Protein AF-A0A954IU75-F1 (afdb_monomer)

pLDDT: mean 86.27, std 17.8, range [33.62, 98.5]

Foldseek 3Di:
DLADDDPQAAEDDDDDPDPVLSCLQAPLLLLFKWKKWWKWFAFDDPVLLVCQQCFDQDPVGTFPHWDKDWPDGDGTMTIIIIMGSHRPPCVVQVSCVVSPIGTPYIYTQDTQPDGCPPPDGPDDDDDDPVRSVRNNVSSCVNNPDDDPDPDPDDPDPPDDDD

Secondary structure (DSSP, 8-state):
-BS---TTEEE--B--S-HHHHHHHHSGGG---EEEEEEEES---HHHHHHHHT--EETTEE----EEEEEEE-SSEEEEEEEES---TTHHHHHHHHTT--EEEEEEEEETTEE-TT--TT---PPPHHHHHHHHHHHHTTTT-------PPP--------

Sequence (162 aa):
SVGRLDVDSEGLILFTNDGDFSERMTHPRYGVPKNYEVVVRGRVEHEKLDKLRGGVWLAEGKTSGARIRIKRRGAERSYLDVEIREGKNREVRRMFSRIGYPVLRLKRTRIGPVTIRGLAKGRYRFLTKPEIDGLLAAASADGETEVPMEREAPRQRRRRGR

Mean predicted aligned error: 8.39 Å

Solvent-accessible surface area (backbone atoms only — not comparable to full-atom values): 9508 Å² total; per-residue (Å²): 102,39,61,83,75,56,95,84,42,49,67,66,76,54,78,65,91,51,65,68,61,32,48,43,65,48,42,52,75,16,36,32,40,36,32,27,46,36,32,25,50,30,59,79,54,68,74,57,48,49,45,44,42,71,25,46,80,51,98,93,43,70,45,93,27,34,54,74,45,81,75,47,77,37,75,68,37,21,35,30,42,39,33,33,33,62,70,60,85,67,40,70,50,49,58,33,41,75,68,73,30,46,61,75,40,43,31,32,44,30,49,49,78,45,60,40,77,96,58,59,92,96,60,86,78,84,79,52,70,70,52,51,54,42,38,55,50,39,22,56,74,50,71,79,71,83,70,83,76,81,71,80,76,80,80,78,77,82,77,80,85,132

Nearest PDB structures (foldseek):
  2olw-assembly2_B  TM=9.224E-01  e=4.819E-11  Escherichia coli
  4lgt-assembly2_D  TM=9.403E-01  e=6.120E-10  Escherichia coli K-12
  4lgt-assembly1_A  TM=9.200E-01  e=3.772E-10  Escherichia coli K-12
  4lab-assembly1_A  TM=8.498E-01  e=7.773E-09  Escherichia coli K-12
  9cl9-assembly1_A  TM=7.606E-01  e=1.180E-06  Escherichia coli K-12

Radius of gyration: 18.87 Å; Cα contacts (8 Å, |Δi|>4): 260; chains: 1; bounding box: 38×68×41 Å

Structure (mmCIF, N/CA/C/O backbone):
data_AF-A0A954IU75-F1
#
_entry.id   AF-A0A954IU75-F1
#
loop_
_atom_site.group_PDB
_atom_site.id
_atom_site.type_symbol
_atom_site.label_atom_id
_atom_site.label_alt_id
_atom_site.label_comp_id
_atom_site.label_asym_id
_atom_site.label_entity_id
_atom_site.label_seq_id
_atom_site.pdbx_PDB_ins_code
_atom_site.Cartn_x
_atom_site.Cartn_y
_atom_site.Cartn_z
_atom_site.occupancy
_atom_site.B_iso_or_equiv
_atom_site.auth_seq_id
_atom_site.auth_comp_id
_atom_site.auth_asym_id
_atom_site.auth_atom_id
_atom_site.pdbx_PDB_model_num
ATOM 1 N N . SER A 1 1 ? 1.869 -11.359 -13.088 1.00 58.88 1 SER A N 1
ATOM 2 C CA . SER A 1 1 ? 1.804 -9.995 -12.522 1.00 58.88 1 SER A CA 1
ATOM 3 C C . SER A 1 1 ? 2.829 -9.886 -11.416 1.00 58.88 1 SER A C 1
ATOM 5 O O . SER A 1 1 ? 3.048 -10.869 -10.717 1.00 58.88 1 SER A O 1
ATOM 7 N N . VAL A 1 2 ? 3.440 -8.717 -11.234 1.00 67.56 2 VAL A N 1
ATOM 8 C CA . VAL A 1 2 ? 4.358 -8.497 -10.116 1.00 67.56 2 VAL A CA 1
ATOM 9 C C . VAL A 1 2 ? 3.520 -8.151 -8.890 1.00 67.56 2 VAL A C 1
ATOM 11 O O . VAL A 1 2 ? 3.058 -7.023 -8.700 1.00 67.56 2 VAL A O 1
ATOM 14 N N . GLY A 1 3 ? 3.253 -9.177 -8.090 1.00 65.75 3 GLY A N 1
ATOM 15 C CA . GLY A 1 3 ? 2.394 -9.097 -6.919 1.00 65.75 3 GLY A CA 1
ATOM 16 C C . GLY A 1 3 ? 0.903 -9.150 -7.251 1.00 65.75 3 GLY A C 1
ATOM 17 O O . GLY A 1 3 ? 0.479 -9.393 -8.387 1.00 65.75 3 GLY A O 1
ATOM 18 N N . ARG A 1 4 ? 0.095 -8.951 -6.206 1.00 78.00 4 ARG A N 1
ATOM 19 C CA . ARG A 1 4 ? -1.372 -8.988 -6.242 1.00 78.00 4 ARG A CA 1
ATOM 20 C C . ARG A 1 4 ? -1.936 -7.711 -5.614 1.00 78.00 4 ARG A C 1
ATOM 22 O O . ARG A 1 4 ? -1.303 -7.101 -4.748 1.00 78.00 4 ARG A O 1
ATOM 29 N N . LEU A 1 5 ? -3.117 -7.306 -6.066 1.00 80.69 5 LEU A N 1
ATOM 30 C CA . LEU A 1 5 ? -4.034 -6.483 -5.282 1.00 80.69 5 LEU A CA 1
ATOM 31 C C . LEU A 1 5 ? -5.256 -7.337 -4.977 1.00 80.69 5 LEU A C 1
ATOM 33 O O . LEU A 1 5 ? -5.671 -8.156 -5.798 1.00 80.69 5 LEU A O 1
ATOM 37 N N . ASP A 1 6 ? -5.800 -7.162 -3.783 1.00 81.38 6 ASP A N 1
ATOM 38 C CA . ASP A 1 6 ? -7.083 -7.753 -3.441 1.00 81.38 6 ASP A CA 1
ATOM 39 C C . ASP A 1 6 ? -8.205 -7.079 -4.241 1.00 81.38 6 ASP A C 1
ATOM 41 O O . ASP A 1 6 ? -8.092 -5.908 -4.598 1.00 81.38 6 ASP A O 1
ATOM 45 N N . VAL A 1 7 ? -9.305 -7.799 -4.477 1.00 75.44 7 VAL A N 1
ATOM 46 C CA . VAL A 1 7 ? -10.480 -7.295 -5.221 1.00 75.44 7 VAL A CA 1
ATOM 47 C C . VAL A 1 7 ? -11.025 -5.992 -4.622 1.00 75.44 7 VAL A C 1
ATOM 49 O O . VAL A 1 7 ? -11.479 -5.108 -5.340 1.00 75.44 7 VAL A O 1
ATOM 52 N N . ASP A 1 8 ? -10.940 -5.853 -3.299 1.00 83.25 8 ASP A N 1
ATOM 53 C CA . ASP A 1 8 ? -11.387 -4.686 -2.539 1.00 83.25 8 ASP A CA 1
ATOM 54 C C . ASP A 1 8 ? -10.325 -3.572 -2.435 1.00 83.25 8 ASP A C 1
ATOM 56 O O . ASP A 1 8 ? -10.488 -2.631 -1.654 1.00 83.25 8 ASP A O 1
ATOM 60 N N . SER A 1 9 ? -9.210 -3.677 -3.163 1.00 87.38 9 SER A N 1
ATOM 61 C CA . SER A 1 9 ? -8.079 -2.750 -3.086 1.00 87.38 9 SER A CA 1
ATOM 62 C C . SER A 1 9 ? -7.805 -2.082 -4.430 1.00 87.38 9 SER A C 1
ATOM 64 O O . SER A 1 9 ? -7.909 -2.683 -5.493 1.00 87.38 9 SER A O 1
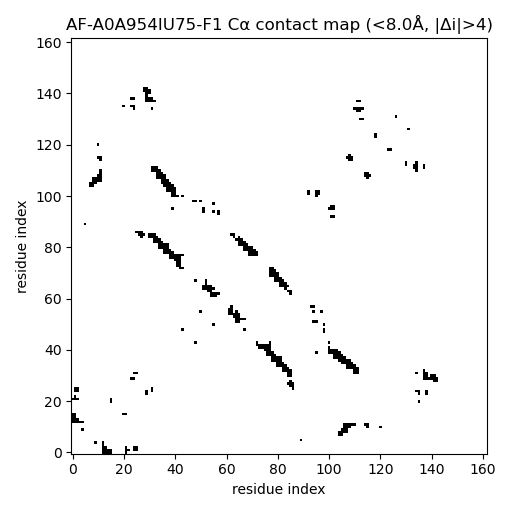ATOM 66 N N . GLU A 1 10 ? -7.428 -0.808 -4.381 1.00 91.69 10 GLU A N 1
ATOM 67 C CA . GLU A 1 10 ? -7.127 -0.007 -5.565 1.00 91.69 10 GLU A CA 1
ATOM 68 C C . GLU A 1 10 ? -5.628 0.303 -5.641 1.00 91.69 10 GLU A C 1
ATOM 70 O O . GLU A 1 10 ? -4.899 0.233 -4.649 1.00 91.69 10 GLU A O 1
ATOM 75 N N . GLY A 1 11 ? -5.160 0.739 -6.807 1.00 93.19 11 GLY A N 1
ATOM 76 C CA . GLY A 1 11 ? -3.881 1.430 -6.923 1.00 93.19 11 GLY A CA 1
ATOM 77 C C . GLY A 1 11 ? -2.874 0.767 -7.851 1.00 93.19 11 GLY A C 1
ATOM 78 O O . GLY A 1 11 ? -3.234 0.049 -8.779 1.00 93.19 11 GLY A O 1
ATOM 79 N N . LEU A 1 12 ? -1.602 1.082 -7.620 1.00 93.75 12 LEU A N 1
ATOM 80 C CA . LEU A 1 12 ? -0.497 0.735 -8.504 1.00 93.75 12 LEU A CA 1
ATOM 81 C C . LEU A 1 12 ? -0.232 -0.777 -8.502 1.00 93.75 12 LEU A C 1
ATOM 83 O O . LEU A 1 12 ? -0.095 -1.387 -7.440 1.00 93.75 12 LEU A O 1
ATOM 87 N N . ILE A 1 13 ? -0.088 -1.372 -9.683 1.00 92.44 13 ILE A N 1
ATOM 88 C CA . ILE A 1 13 ? 0.394 -2.743 -9.893 1.00 92.44 13 ILE A CA 1
ATOM 89 C C . ILE A 1 13 ? 1.529 -2.678 -1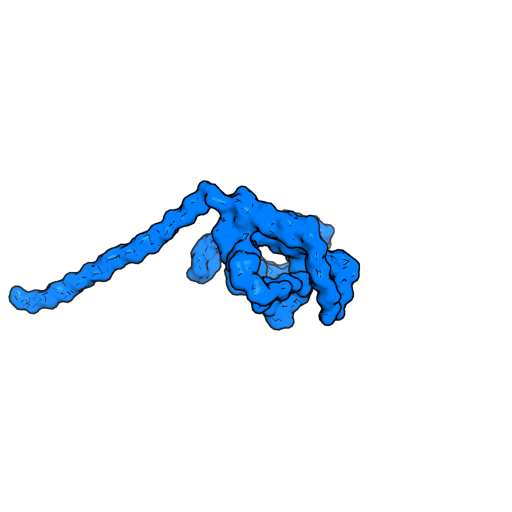0.912 1.00 92.44 13 ILE A C 1
ATOM 91 O O . ILE A 1 13 ? 1.439 -1.926 -11.879 1.00 92.44 13 ILE A O 1
ATOM 95 N N . LEU A 1 14 ? 2.580 -3.468 -10.695 1.00 92.50 14 LEU A N 1
ATOM 96 C CA . LEU A 1 14 ? 3.631 -3.668 -11.684 1.00 92.50 14 LEU A CA 1
ATOM 97 C C . LEU A 1 14 ? 3.317 -4.914 -12.523 1.00 92.50 14 LEU A C 1
ATOM 99 O O . LEU A 1 14 ? 2.859 -5.943 -12.015 1.00 92.50 14 LEU A O 1
ATOM 103 N N . PHE A 1 15 ? 3.557 -4.823 -13.826 1.00 93.06 15 PHE A N 1
ATOM 104 C CA . PHE A 1 15 ? 3.391 -5.932 -14.755 1.00 93.06 15 PHE A CA 1
ATOM 105 C C . PHE A 1 15 ? 4.681 -6.112 -15.545 1.00 93.06 15 PHE A C 1
ATOM 107 O O . PHE A 1 15 ? 5.253 -5.136 -16.020 1.00 93.06 15 PHE A O 1
ATOM 114 N N . THR A 1 16 ? 5.141 -7.354 -15.637 1.00 93.31 16 THR A N 1
ATOM 115 C CA . THR A 1 16 ? 6.365 -7.730 -16.342 1.00 93.31 16 THR A CA 1
ATOM 116 C C . THR A 1 16 ? 6.215 -9.150 -16.877 1.00 93.31 16 THR A C 1
ATOM 118 O O . THR A 1 16 ? 5.436 -9.940 -16.331 1.00 93.31 16 THR A O 1
ATOM 121 N N . ASN A 1 17 ? 6.976 -9.456 -17.919 1.00 92.31 17 ASN A N 1
ATOM 122 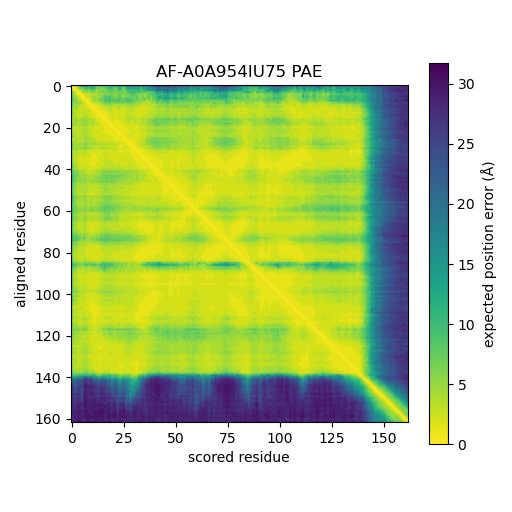C CA . ASN A 1 17 ? 7.254 -10.801 -18.416 1.00 92.31 17 ASN A CA 1
ATOM 123 C C . ASN A 1 17 ? 8.624 -11.335 -17.942 1.00 92.31 17 ASN A C 1
ATOM 125 O O . ASN A 1 17 ? 8.949 -12.481 -18.227 1.00 92.31 17 ASN A O 1
ATOM 129 N N . ASP A 1 18 ? 9.404 -10.531 -17.215 1.00 93.12 18 ASP A N 1
ATOM 130 C CA . ASP A 1 18 ? 10.689 -10.910 -16.619 1.00 93.12 18 ASP A CA 1
ATOM 131 C C . ASP A 1 18 ? 10.487 -11.548 -15.228 1.00 93.12 18 ASP A C 1
ATOM 133 O O . ASP A 1 18 ? 10.035 -10.897 -14.276 1.00 93.12 18 ASP A O 1
ATOM 137 N N . GLY A 1 19 ? 10.809 -12.840 -15.118 1.00 91.06 19 GLY A N 1
ATOM 138 C CA . GLY A 1 19 ? 10.665 -13.611 -13.883 1.00 91.06 19 GLY A CA 1
ATOM 139 C C . GLY A 1 19 ? 11.567 -13.125 -12.747 1.00 91.06 19 GLY A C 1
ATOM 140 O O . GLY A 1 19 ? 11.101 -13.013 -11.611 1.00 91.06 19 GLY A O 1
ATOM 141 N N . ASP A 1 20 ? 12.809 -12.753 -13.053 1.00 91.31 20 ASP A N 1
ATOM 142 C CA . ASP A 1 20 ? 13.791 -12.312 -12.059 1.00 91.31 20 ASP A CA 1
ATOM 143 C C . ASP A 1 20 ? 13.400 -10.957 -11.479 1.00 91.31 20 ASP A C 1
ATOM 145 O O . ASP A 1 20 ? 13.465 -10.734 -10.266 1.00 91.31 20 ASP A O 1
ATOM 149 N N . PHE A 1 21 ? 12.930 -10.049 -12.337 1.00 92.12 21 PHE A N 1
ATOM 150 C CA . PHE A 1 21 ? 12.380 -8.778 -11.883 1.00 92.12 21 PHE A CA 1
ATOM 151 C C . PHE A 1 21 ? 11.154 -8.994 -10.993 1.00 92.12 21 PHE A C 1
ATOM 153 O O . PHE A 1 21 ? 11.029 -8.361 -9.942 1.00 92.12 21 PHE A O 1
ATOM 160 N N . SER A 1 22 ? 10.246 -9.892 -11.390 1.00 91.56 22 SER A N 1
ATOM 161 C CA . SER A 1 22 ? 9.053 -10.195 -10.598 1.00 91.56 22 SER A CA 1
ATOM 162 C C . SER A 1 22 ? 9.426 -10.687 -9.201 1.00 91.56 22 SER A C 1
ATOM 164 O O . SER A 1 22 ? 8.938 -10.127 -8.219 1.00 91.56 22 SER A O 1
ATOM 166 N N . GLU A 1 23 ? 10.323 -11.669 -9.113 1.00 89.69 23 GLU A N 1
ATOM 167 C CA . GLU A 1 23 ? 10.813 -12.238 -7.856 1.00 89.69 23 GLU A CA 1
ATOM 168 C C . GLU A 1 23 ? 11.438 -11.163 -6.953 1.00 89.69 23 GLU A C 1
ATOM 170 O O . GLU A 1 23 ? 11.071 -11.039 -5.780 1.00 89.69 23 GLU A O 1
ATOM 175 N N . ARG A 1 24 ? 12.299 -10.303 -7.519 1.00 91.00 24 ARG A N 1
ATOM 176 C CA . ARG A 1 24 ? 12.924 -9.179 -6.798 1.00 91.00 24 ARG A CA 1
ATOM 177 C C . ARG A 1 24 ? 11.916 -8.204 -6.199 1.00 91.00 24 ARG A C 1
ATOM 179 O O . ARG A 1 24 ? 12.136 -7.662 -5.120 1.00 91.00 24 ARG A O 1
ATOM 186 N N . MET A 1 25 ? 10.804 -7.961 -6.883 1.00 91.62 25 MET A N 1
ATOM 187 C CA . MET A 1 25 ? 9.792 -7.009 -6.425 1.00 91.62 25 MET A CA 1
ATOM 188 C C . MET A 1 25 ? 8.808 -7.606 -5.407 1.00 91.62 25 MET A C 1
ATOM 190 O O . MET A 1 25 ? 8.244 -6.866 -4.583 1.00 91.62 25 MET A O 1
ATOM 194 N N . THR A 1 26 ? 8.555 -8.918 -5.474 1.00 87.31 26 THR A N 1
ATOM 195 C CA . THR A 1 26 ? 7.537 -9.584 -4.648 1.00 87.31 26 THR A CA 1
ATOM 196 C C . THR A 1 26 ? 8.081 -10.266 -3.408 1.00 87.31 26 THR A C 1
ATOM 198 O O . THR A 1 26 ? 7.370 -10.302 -2.403 1.00 87.31 26 THR A O 1
ATOM 201 N N . HIS A 1 27 ? 9.296 -10.814 -3.455 1.00 85.56 27 HIS A N 1
ATOM 202 C CA . HIS A 1 27 ? 9.796 -11.631 -2.358 1.00 85.56 27 HIS A CA 1
ATOM 203 C C . HIS A 1 27 ? 10.130 -10.761 -1.126 1.00 85.56 27 HIS A C 1
ATOM 205 O O . HIS A 1 27 ? 10.861 -9.776 -1.259 1.00 85.56 27 HIS A O 1
ATOM 211 N N . PRO A 1 28 ? 9.652 -11.111 0.089 1.00 83.56 28 PRO A N 1
ATOM 212 C CA . PRO A 1 28 ? 9.858 -10.305 1.298 1.00 83.56 28 PRO A CA 1
ATOM 213 C C . PRO A 1 28 ? 11.324 -9.991 1.616 1.00 83.56 28 PRO A C 1
ATOM 215 O O . PRO A 1 28 ? 11.607 -8.897 2.088 1.00 83.56 28 PRO A O 1
ATOM 218 N N . ARG A 1 29 ? 12.252 -10.911 1.300 1.00 87.00 29 ARG A N 1
ATOM 219 C CA . ARG A 1 29 ? 13.711 -10.735 1.494 1.00 87.00 29 ARG A CA 1
ATOM 220 C C . ARG A 1 29 ? 14.289 -9.459 0.879 1.00 87.00 29 ARG A C 1
ATOM 222 O O . ARG A 1 29 ? 15.300 -8.971 1.354 1.00 87.00 29 ARG A O 1
ATOM 229 N N . TYR A 1 30 ? 13.673 -8.954 -0.187 1.00 89.62 30 TYR A N 1
ATOM 230 C CA . TYR A 1 30 ? 14.153 -7.765 -0.886 1.00 89.62 30 TYR A CA 1
ATOM 231 C C . TYR A 1 30 ? 13.552 -6.470 -0.341 1.00 89.62 30 TYR A C 1
ATOM 233 O O . TYR A 1 30 ? 13.970 -5.390 -0.736 1.00 89.62 30 TYR A O 1
ATOM 241 N N . GLY A 1 31 ? 12.534 -6.550 0.522 1.00 90.75 31 GLY A N 1
ATOM 242 C CA . GLY A 1 31 ? 12.070 -5.408 1.308 1.00 90.75 31 GLY A CA 1
ATOM 243 C C . GLY A 1 31 ? 11.550 -4.197 0.523 1.00 90.75 31 GLY A C 1
ATOM 244 O O . GLY A 1 31 ? 11.362 -3.141 1.127 1.00 90.75 31 GLY A O 1
ATOM 245 N N . VAL A 1 32 ? 11.296 -4.309 -0.793 1.00 94.19 32 VAL A N 1
ATOM 246 C CA . VAL A 1 32 ? 10.898 -3.159 -1.629 1.00 94.19 32 VAL A CA 1
ATOM 247 C C . VAL A 1 32 ? 9.702 -2.459 -0.977 1.00 94.19 32 VAL A C 1
ATOM 249 O O . VAL A 1 32 ? 8.665 -3.101 -0.813 1.00 94.19 32 VAL A O 1
ATOM 252 N N . PRO A 1 33 ? 9.777 -1.172 -0.606 1.00 95.12 33 PRO A N 1
ATOM 253 C CA . PRO A 1 33 ? 8.716 -0.534 0.161 1.00 95.12 33 PRO A CA 1
ATOM 254 C C . PRO A 1 33 ? 7.461 -0.322 -0.689 1.00 95.12 33 PRO A C 1
ATOM 256 O O . PRO A 1 33 ? 7.530 0.026 -1.871 1.00 95.12 33 PRO A O 1
ATOM 259 N N . LYS A 1 34 ? 6.293 -0.511 -0.077 1.00 94.94 34 LYS A N 1
ATOM 260 C CA . LYS A 1 34 ? 4.985 -0.220 -0.669 1.00 94.94 34 LYS A CA 1
ATOM 261 C C . LYS A 1 34 ? 4.235 0.751 0.229 1.00 94.94 34 LYS A C 1
ATOM 263 O O . LYS A 1 34 ? 4.014 0.450 1.401 1.00 94.94 34 LYS A O 1
ATOM 268 N N . ASN A 1 35 ? 3.799 1.879 -0.330 1.00 97.12 35 ASN A N 1
ATOM 269 C CA . ASN A 1 35 ? 3.029 2.883 0.401 1.00 97.12 35 ASN A CA 1
ATOM 270 C C . ASN A 1 35 ? 1.558 2.824 0.002 1.00 97.12 35 ASN A C 1
ATOM 272 O O . ASN A 1 35 ? 1.202 2.732 -1.179 1.00 97.12 35 ASN A O 1
ATOM 276 N N . TYR A 1 36 ? 0.711 2.930 1.014 1.00 97.31 36 TYR A N 1
ATOM 277 C CA . TYR A 1 36 ? -0.729 2.846 0.912 1.00 97.31 36 TYR A CA 1
ATOM 278 C C . TYR A 1 36 ? -1.369 4.075 1.539 1.00 97.31 36 TYR A C 1
ATOM 280 O O . TYR A 1 36 ? -1.017 4.463 2.650 1.00 97.31 36 TYR A O 1
ATOM 288 N N . GLU A 1 37 ? -2.361 4.630 0.855 1.00 98.00 37 GLU A N 1
ATOM 289 C CA . GLU A 1 37 ? -3.386 5.452 1.487 1.00 98.00 37 GLU A CA 1
ATOM 290 C C . GLU A 1 37 ? -4.436 4.510 2.085 1.00 98.00 37 GLU A C 1
ATOM 292 O O . GLU A 1 37 ? -5.032 3.681 1.384 1.00 98.00 37 GLU A O 1
ATOM 297 N N . VAL A 1 38 ? -4.645 4.623 3.393 1.00 98.19 38 VAL A N 1
ATOM 298 C CA . VAL A 1 38 ? -5.521 3.751 4.173 1.00 98.19 38 VAL A CA 1
ATOM 299 C C . VAL A 1 38 ? -6.602 4.587 4.836 1.00 98.19 38 VAL A C 1
ATOM 301 O O . VAL A 1 38 ? -6.318 5.553 5.544 1.00 98.19 38 VAL A O 1
ATOM 304 N N . VAL A 1 39 ? -7.855 4.186 4.637 1.00 98.38 39 VAL A N 1
ATOM 305 C CA . VAL A 1 39 ? -8.993 4.700 5.400 1.00 98.38 39 VAL A CA 1
ATOM 306 C C . VAL A 1 39 ? -9.482 3.594 6.310 1.00 98.38 39 VAL A C 1
ATOM 308 O O . VAL A 1 39 ? -9.822 2.512 5.830 1.00 98.38 39 VAL A O 1
ATOM 311 N N . VAL A 1 40 ? -9.552 3.864 7.607 1.00 98.38 40 VAL A N 1
ATOM 312 C CA . VAL A 1 40 ? -10.059 2.916 8.605 1.00 98.38 40 VAL A CA 1
ATOM 313 C C . VAL A 1 40 ? -11.287 3.459 9.309 1.00 98.38 40 VAL A C 1
ATOM 315 O O . VAL A 1 40 ? -11.497 4.673 9.358 1.00 98.38 40 VAL A O 1
A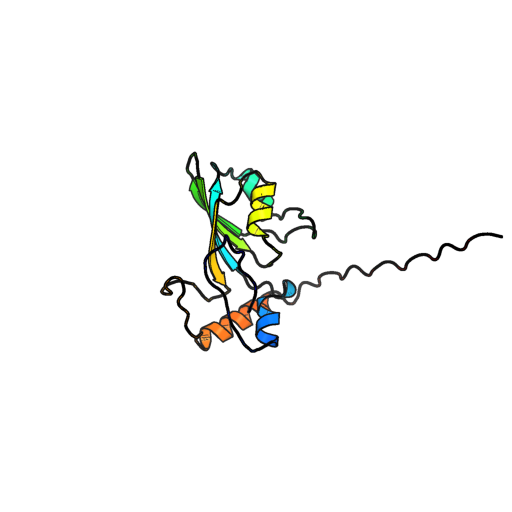TOM 318 N N . ARG A 1 41 ? -12.102 2.549 9.843 1.00 98.06 41 ARG A N 1
ATOM 319 C CA . ARG A 1 41 ? -13.254 2.893 10.679 1.00 98.06 41 ARG A CA 1
ATOM 320 C C . ARG A 1 41 ? -12.782 3.478 12.009 1.00 98.06 41 ARG A C 1
ATOM 322 O O . ARG A 1 41 ? -11.842 2.963 12.596 1.00 98.06 41 ARG A O 1
ATOM 329 N N . GLY A 1 42 ? -13.476 4.496 12.493 1.00 97.19 42 GLY A N 1
ATOM 330 C CA . GLY A 1 42 ? -13.265 5.127 13.790 1.00 97.19 42 GLY A CA 1
ATOM 331 C C . GLY A 1 42 ? -12.093 6.108 13.845 1.00 97.19 42 GLY A C 1
ATOM 332 O O . GLY A 1 42 ? -11.398 6.386 12.857 1.00 97.19 42 GLY A O 1
ATOM 333 N N . ARG A 1 43 ? -11.873 6.630 15.052 1.00 97.31 43 ARG A N 1
ATOM 334 C CA . ARG A 1 43 ? -10.755 7.506 15.400 1.00 97.31 43 ARG A CA 1
ATOM 335 C C . ARG A 1 43 ? -9.579 6.673 15.909 1.00 97.31 43 ARG A C 1
ATOM 337 O O . ARG A 1 43 ? -9.663 6.083 16.979 1.00 97.31 43 ARG A O 1
ATOM 344 N N . VAL A 1 44 ? -8.481 6.641 15.156 1.00 96.12 44 VAL A N 1
ATOM 345 C CA . VAL A 1 44 ? -7.284 5.870 15.538 1.00 96.12 44 VAL A CA 1
ATOM 346 C C . VAL A 1 44 ? -6.500 6.529 16.669 1.00 96.12 44 VAL A C 1
ATOM 348 O O . VAL A 1 44 ? -6.097 7.697 16.576 1.00 96.12 44 VAL A O 1
ATOM 351 N N . GLU A 1 45 ? -6.221 5.751 17.707 1.00 94.88 45 GLU A N 1
ATOM 352 C CA . GLU A 1 45 ? -5.363 6.121 18.834 1.00 94.88 45 GLU A CA 1
ATOM 353 C C . GLU A 1 45 ? -3.885 5.878 18.512 1.00 94.88 45 GLU A C 1
ATOM 355 O O . GLU A 1 45 ? -3.541 4.934 17.799 1.00 94.88 45 GLU A O 1
ATOM 360 N N . HIS A 1 46 ? -2.993 6.731 19.028 1.00 93.75 46 HIS A N 1
ATOM 361 C CA . HIS A 1 46 ? -1.552 6.577 18.794 1.00 93.75 46 HIS A CA 1
ATOM 362 C C . HIS A 1 46 ? -1.022 5.245 19.334 1.00 93.75 46 HIS A C 1
ATOM 364 O O . HIS A 1 46 ? -0.385 4.514 18.581 1.00 93.75 46 HIS A O 1
ATOM 370 N N . GLU A 1 47 ? -1.401 4.887 20.559 1.00 94.69 47 GLU A N 1
ATOM 371 C CA . GLU A 1 47 ? -0.949 3.672 21.248 1.00 94.69 47 GLU A CA 1
ATOM 372 C C . GLU A 1 47 ? -1.271 2.387 20.472 1.00 94.69 47 GLU A C 1
ATOM 374 O O . GLU A 1 47 ? -0.498 1.429 20.434 1.00 94.69 47 GLU A O 1
ATOM 379 N N . LYS A 1 48 ? -2.429 2.349 19.803 1.00 94.81 48 LYS A N 1
ATOM 380 C CA . LYS A 1 48 ? -2.827 1.207 18.972 1.00 94.81 48 LYS A CA 1
ATOM 381 C C . LYS A 1 48 ? -1.983 1.121 17.702 1.00 94.81 48 LYS A C 1
ATOM 383 O O . LYS A 1 48 ? -1.652 0.018 17.271 1.00 94.81 48 LYS A O 1
ATOM 388 N N . LEU A 1 49 ? -1.623 2.263 17.115 1.00 96.69 49 LEU A N 1
ATOM 389 C CA . LEU A 1 49 ? -0.743 2.313 15.946 1.00 96.69 49 LEU A CA 1
ATOM 390 C C . LEU A 1 49 ? 0.700 1.947 16.297 1.00 96.69 49 LEU A C 1
ATOM 392 O O . LEU A 1 49 ? 1.374 1.364 15.453 1.00 96.69 49 LEU A O 1
ATOM 396 N N . ASP A 1 50 ? 1.162 2.212 17.520 1.00 96.25 50 ASP A N 1
ATOM 397 C CA . ASP A 1 50 ? 2.501 1.804 17.972 1.00 96.25 50 ASP A CA 1
ATOM 398 C C . ASP A 1 50 ? 2.685 0.285 17.928 1.00 96.25 50 ASP A C 1
ATOM 400 O O . ASP A 1 50 ? 3.740 -0.201 17.519 1.00 96.25 50 ASP A O 1
ATOM 404 N N . LYS A 1 51 ? 1.620 -0.480 18.198 1.00 95.75 51 LYS A N 1
ATOM 405 C CA . LYS A 1 51 ? 1.626 -1.940 18.008 1.00 95.75 51 LYS A CA 1
ATOM 406 C C . LYS A 1 51 ? 1.887 -2.334 16.556 1.00 95.75 51 LYS A C 1
ATOM 408 O O . LYS A 1 51 ? 2.609 -3.288 16.305 1.00 95.75 51 LYS A O 1
ATOM 413 N N . LEU A 1 52 ? 1.321 -1.603 15.593 1.00 96.50 52 LEU A N 1
ATOM 414 C CA . LEU A 1 52 ? 1.571 -1.865 14.172 1.00 96.50 52 LEU A CA 1
ATOM 415 C C . LEU A 1 52 ? 2.974 -1.428 13.751 1.00 96.50 52 LEU A C 1
ATOM 417 O O . LEU A 1 52 ? 3.587 -2.091 12.920 1.00 96.50 52 LEU A O 1
ATOM 421 N N . ARG A 1 53 ? 3.497 -0.342 14.333 1.00 96.75 53 ARG A N 1
ATOM 422 C CA . ARG A 1 53 ? 4.870 0.119 14.086 1.00 96.75 53 ARG A CA 1
ATOM 423 C C . ARG A 1 53 ? 5.906 -0.909 14.531 1.00 96.75 53 ARG A C 1
ATOM 425 O O . ARG A 1 53 ? 6.853 -1.141 13.794 1.00 96.75 53 ARG A O 1
ATOM 432 N N . GLY A 1 54 ? 5.692 -1.554 15.680 1.00 94.38 54 GLY A N 1
ATOM 433 C CA . GLY A 1 54 ? 6.556 -2.624 16.202 1.00 94.38 54 GLY A CA 1
ATOM 434 C C . GLY A 1 54 ? 6.271 -4.031 15.655 1.00 94.38 54 GLY A C 1
ATOM 435 O O . GLY A 1 54 ? 6.920 -4.996 16.070 1.00 94.38 54 GLY A O 1
ATOM 436 N N . GLY A 1 55 ? 5.293 -4.155 14.756 1.00 94.44 55 GLY A N 1
ATOM 437 C CA . GLY A 1 55 ? 4.850 -5.426 14.198 1.00 94.44 55 GLY A CA 1
ATOM 438 C C . GLY A 1 55 ? 3.867 -6.187 15.091 1.00 94.44 55 GLY A C 1
ATOM 439 O O . GLY A 1 55 ? 3.956 -6.197 16.320 1.00 94.44 55 GLY A O 1
ATOM 440 N N . VAL A 1 56 ? 2.921 -6.874 14.454 1.00 94.75 56 VAL A N 1
ATOM 441 C CA . VAL A 1 56 ? 1.882 -7.675 15.114 1.00 94.75 56 VAL A CA 1
ATOM 442 C C . VAL A 1 56 ? 1.952 -9.127 14.673 1.00 94.75 56 VAL A C 1
ATOM 444 O O . VAL A 1 56 ? 2.387 -9.439 13.568 1.00 94.75 56 VAL A O 1
ATOM 447 N N . TRP A 1 57 ? 1.493 -10.028 15.536 1.00 93.62 57 TRP A N 1
ATOM 448 C CA . TRP A 1 57 ? 1.367 -11.442 15.201 1.00 93.62 57 TRP A CA 1
ATOM 449 C C . TRP A 1 57 ? 0.154 -11.680 14.299 1.00 93.62 57 TRP A C 1
ATOM 451 O O . TRP A 1 57 ? -0.981 -11.370 14.681 1.00 93.62 57 TRP A O 1
ATOM 461 N N . LEU A 1 58 ? 0.418 -12.235 13.116 1.00 91.62 58 LEU A N 1
ATOM 462 C CA . LEU A 1 58 ? -0.560 -12.803 12.190 1.00 91.62 58 LEU A CA 1
ATOM 463 C C . LEU A 1 58 ? -0.396 -14.335 12.153 1.00 91.62 58 LEU A C 1
ATOM 465 O O . LEU A 1 58 ? 0.463 -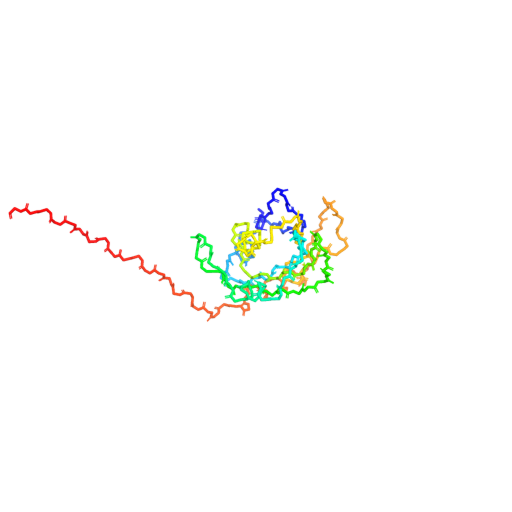14.887 12.840 1.00 91.62 58 LEU A O 1
ATOM 469 N N . ALA A 1 59 ? -1.227 -15.029 11.372 1.00 88.81 59 ALA A N 1
ATOM 470 C CA . ALA A 1 59 ? -1.198 -16.494 11.284 1.00 88.81 59 ALA A CA 1
ATOM 471 C C . ALA A 1 59 ? 0.151 -17.030 10.770 1.00 88.81 59 ALA A C 1
ATOM 473 O O . ALA A 1 59 ? 0.589 -18.100 11.168 1.00 88.81 59 ALA A O 1
ATOM 474 N N . GLU A 1 60 ? 0.823 -16.257 9.920 1.00 86.88 60 GLU A N 1
ATOM 475 C CA . GLU A 1 60 ? 2.115 -16.577 9.311 1.00 86.88 60 GLU A CA 1
ATOM 476 C C . GLU A 1 60 ? 3.308 -16.054 10.131 1.00 86.88 60 GLU A C 1
ATOM 478 O O . GLU A 1 60 ? 4.416 -15.939 9.611 1.00 86.88 60 GLU A O 1
ATOM 483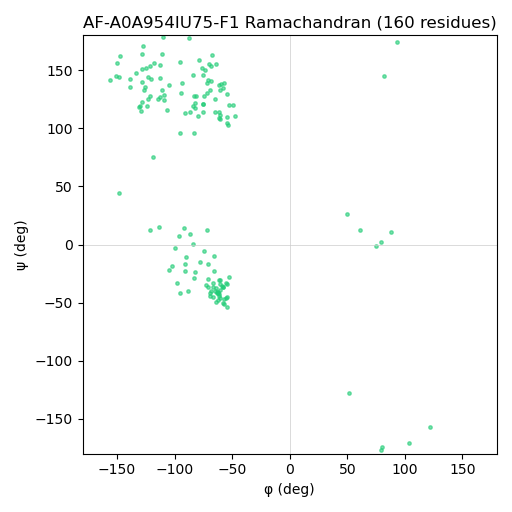 N N . GLY A 1 61 ? 3.081 -15.650 11.383 1.00 90.81 61 GLY A N 1
ATOM 484 C CA . GLY A 1 61 ? 4.104 -15.105 12.273 1.00 90.81 61 GLY A CA 1
ATOM 485 C C . GLY A 1 61 ? 4.047 -13.585 12.432 1.00 90.81 61 GLY A C 1
ATOM 486 O O . GLY A 1 61 ? 3.091 -12.914 12.027 1.00 90.81 61 GLY A O 1
ATOM 487 N N . LYS A 1 62 ? 5.077 -13.029 13.075 1.00 93.12 62 LYS A N 1
ATOM 488 C CA . LYS A 1 62 ? 5.166 -11.594 13.369 1.00 93.12 62 LYS A CA 1
ATOM 489 C C . LYS A 1 62 ? 5.436 -10.791 12.091 1.00 93.12 62 LYS A C 1
ATOM 491 O O . LYS A 1 62 ? 6.216 -11.214 11.238 1.00 93.12 62 LYS A O 1
ATOM 496 N N . THR A 1 63 ? 4.775 -9.645 11.941 1.00 93.31 63 THR A N 1
ATOM 497 C CA . THR A 1 63 ? 5.114 -8.667 10.898 1.00 93.31 63 THR A CA 1
ATOM 498 C C . THR A 1 63 ? 6.371 -7.882 11.282 1.00 93.31 63 THR A C 1
ATOM 500 O O . THR A 1 63 ? 6.666 -7.681 12.460 1.00 93.31 63 THR A O 1
ATOM 503 N N . SER A 1 64 ? 7.100 -7.422 10.274 1.00 91.44 64 SER A N 1
ATOM 504 C CA . SER A 1 64 ? 8.265 -6.528 10.341 1.00 91.44 64 SER A CA 1
ATOM 505 C C . SER A 1 64 ? 7.939 -5.117 10.847 1.00 91.44 64 SER A C 1
ATOM 507 O O . SER A 1 64 ? 8.838 -4.335 11.144 1.00 91.44 64 SER A O 1
ATOM 509 N N . GLY A 1 65 ? 6.651 -4.800 10.978 1.00 94.06 65 GLY A N 1
ATOM 510 C CA . GLY A 1 65 ? 6.170 -3.480 11.353 1.00 94.06 65 GLY A CA 1
ATOM 511 C C . GLY A 1 65 ? 5.860 -2.598 10.148 1.00 94.06 65 GLY A C 1
ATOM 512 O O . GLY A 1 65 ? 6.072 -2.955 8.991 1.00 94.06 65 GLY A O 1
ATOM 513 N N . ALA A 1 66 ? 5.298 -1.429 10.430 1.00 96.44 66 ALA A N 1
ATOM 514 C CA . ALA A 1 66 ? 4.868 -0.490 9.405 1.00 96.44 66 ALA A CA 1
ATOM 515 C C . ALA A 1 66 ? 5.222 0.946 9.782 1.00 96.44 66 ALA A C 1
ATOM 517 O O . ALA A 1 66 ? 5.053 1.366 10.930 1.00 96.44 66 ALA A O 1
ATOM 518 N N . ARG A 1 67 ? 5.622 1.756 8.799 1.00 97.56 67 ARG A N 1
ATOM 519 C CA . ARG A 1 67 ? 5.707 3.208 9.008 1.00 97.56 67 ARG A CA 1
ATOM 520 C C . ARG A 1 67 ? 4.329 3.800 8.781 1.00 97.56 67 ARG A C 1
ATOM 522 O O . ARG A 1 67 ? 3.767 3.681 7.696 1.00 97.56 67 ARG A O 1
ATOM 529 N N . ILE A 1 68 ? 3.780 4.430 9.815 1.00 98.25 68 ILE A N 1
ATOM 530 C CA . ILE A 1 68 ? 2.407 4.937 9.803 1.00 98.25 68 ILE A CA 1
ATOM 531 C C . ILE A 1 68 ? 2.398 6.425 10.122 1.00 98.25 68 ILE A C 1
ATOM 533 O O . ILE A 1 68 ? 2.762 6.837 11.231 1.00 98.25 68 ILE A O 1
ATOM 537 N N . ARG A 1 69 ? 1.896 7.212 9.170 1.00 97.88 69 ARG A N 1
ATOM 538 C CA . ARG A 1 69 ? 1.638 8.645 9.315 1.00 97.88 69 ARG A CA 1
ATOM 539 C C . ARG A 1 69 ? 0.140 8.903 9.277 1.00 97.88 69 ARG A C 1
ATOM 541 O O . ARG A 1 69 ? -0.544 8.526 8.333 1.00 97.88 69 ARG A O 1
ATOM 548 N N . ILE A 1 70 ? -0.370 9.601 10.281 1.00 97.88 70 ILE A N 1
ATOM 549 C CA . ILE A 1 70 ? -1.772 10.020 10.312 1.00 97.88 70 ILE A CA 1
ATOM 550 C C . ILE A 1 70 ? -1.918 11.280 9.463 1.00 97.88 70 ILE A C 1
ATOM 552 O O . ILE A 1 70 ? -1.195 12.251 9.665 1.00 97.88 70 ILE A O 1
ATOM 556 N N . LYS A 1 71 ? -2.859 11.265 8.521 1.00 97.94 71 LYS A N 1
ATOM 557 C CA . LYS A 1 71 ? -3.191 12.416 7.673 1.00 97.94 71 LYS A CA 1
ATOM 558 C C . LYS A 1 71 ? -4.365 13.201 8.226 1.00 97.94 71 LYS A C 1
ATOM 560 O O . LYS A 1 71 ? -4.341 14.425 8.215 1.00 97.94 71 LYS A O 1
ATOM 565 N N . ARG A 1 72 ? -5.386 12.495 8.711 1.00 97.44 72 ARG A N 1
ATOM 566 C CA . ARG A 1 72 ? -6.583 13.100 9.300 1.00 97.44 72 ARG A CA 1
ATOM 567 C C . ARG A 1 72 ? -7.255 12.125 10.258 1.00 97.44 72 ARG A C 1
ATOM 569 O O . ARG A 1 72 ? -7.364 10.939 9.956 1.00 97.44 72 ARG A O 1
ATOM 576 N N . ARG A 1 73 ? -7.766 12.645 11.374 1.00 96.88 73 ARG A N 1
ATOM 577 C CA . ARG A 1 73 ? -8.661 11.932 12.294 1.00 96.88 73 ARG A CA 1
ATOM 578 C C . ARG A 1 73 ? -10.057 12.535 12.219 1.00 96.88 73 ARG A C 1
ATOM 580 O O . ARG A 1 73 ? -10.203 13.751 12.278 1.00 96.88 73 ARG A O 1
ATOM 587 N N . GLY A 1 74 ? -11.063 11.684 12.104 1.00 94.81 74 GLY A N 1
ATOM 588 C CA . GLY A 1 74 ? -12.471 12.014 12.289 1.00 94.81 74 GLY A CA 1
ATOM 589 C C . GLY A 1 74 ? -13.102 11.043 13.283 1.00 94.81 74 GLY A C 1
ATOM 590 O O . GLY A 1 74 ? -12.475 10.053 13.659 1.00 94.81 74 GLY A O 1
ATOM 591 N N . ALA A 1 75 ? -14.332 11.326 13.712 1.00 93.38 75 ALA A N 1
ATOM 592 C CA . ALA A 1 75 ? -15.063 10.446 14.625 1.00 93.38 75 ALA A CA 1
ATOM 593 C C . ALA A 1 75 ? -15.317 9.065 13.990 1.00 93.38 75 ALA A C 1
ATOM 595 O O . ALA A 1 75 ? -14.993 8.036 14.574 1.00 93.38 75 ALA A O 1
ATOM 596 N N . GLU A 1 76 ? -15.809 9.046 12.750 1.00 96.88 76 GLU A N 1
ATOM 597 C CA . GLU A 1 76 ? -16.173 7.805 12.058 1.00 96.88 76 GLU A CA 1
ATOM 598 C C . GLU A 1 76 ? -15.047 7.181 11.237 1.00 96.88 76 GLU A C 1
ATOM 600 O O . GLU A 1 76 ? -15.115 5.996 10.899 1.00 96.88 76 GLU A O 1
ATOM 605 N N . ARG A 1 77 ? -14.046 7.973 10.831 1.00 98.12 77 ARG A N 1
ATOM 606 C CA . ARG A 1 77 ? -12.989 7.535 9.911 1.00 98.12 77 ARG A CA 1
ATOM 607 C C . ARG A 1 77 ? -11.668 8.227 10.188 1.00 98.12 77 ARG A C 1
ATOM 609 O O . ARG A 1 77 ? -11.628 9.429 10.450 1.00 98.12 77 ARG A O 1
ATOM 616 N N . SER A 1 78 ? -10.584 7.487 10.002 1.00 98.31 78 SER A N 1
ATOM 617 C CA . SER A 1 78 ? -9.220 8.014 10.029 1.00 98.31 78 SER A CA 1
ATOM 618 C C . SER A 1 78 ? -8.497 7.712 8.723 1.00 98.31 78 SER A C 1
ATOM 620 O O . SER A 1 78 ? -8.697 6.657 8.126 1.00 98.31 78 SER A O 1
ATOM 622 N N . TYR A 1 79 ? -7.657 8.650 8.295 1.00 98.44 79 TYR A N 1
ATOM 623 C CA . TYR A 1 79 ? -6.900 8.609 7.047 1.00 98.44 79 TYR A CA 1
ATOM 624 C C . TYR A 1 79 ? -5.416 8.533 7.385 1.00 98.44 79 TYR A C 1
ATOM 626 O O . TYR A 1 79 ? -4.909 9.380 8.130 1.00 98.44 79 TYR A O 1
ATOM 634 N N . LEU A 1 80 ? -4.730 7.527 6.854 1.00 98.50 80 LEU A N 1
ATOM 635 C CA . LEU A 1 80 ? -3.334 7.237 7.154 1.00 98.50 80 LEU A CA 1
ATOM 636 C C . LEU A 1 80 ? -2.551 6.964 5.872 1.00 98.50 80 LEU A C 1
ATOM 638 O O . LEU A 1 80 ? -3.078 6.360 4.942 1.00 98.50 80 LEU A O 1
ATOM 642 N N . ASP A 1 81 ? -1.278 7.339 5.879 1.00 98.38 81 ASP A N 1
ATOM 643 C CA . ASP A 1 81 ? -0.288 6.752 4.985 1.00 98.38 81 ASP A CA 1
ATOM 644 C C . ASP A 1 81 ? 0.408 5.613 5.725 1.00 98.38 81 ASP A C 1
ATOM 646 O O . ASP A 1 81 ? 0.858 5.788 6.863 1.00 98.38 81 ASP A O 1
ATOM 650 N N . VAL A 1 82 ? 0.494 4.455 5.079 1.00 98.00 82 VAL A N 1
ATOM 651 C CA . VAL A 1 82 ? 1.077 3.236 5.642 1.00 98.00 82 VAL A CA 1
ATOM 652 C C . VAL A 1 82 ? 2.106 2.692 4.667 1.00 98.00 82 VAL A C 1
ATOM 654 O O . VAL A 1 82 ? 1.777 2.412 3.519 1.00 98.00 82 VAL A O 1
ATOM 657 N N . GLU A 1 83 ? 3.345 2.542 5.114 1.00 97.25 83 GLU A N 1
ATOM 658 C CA . GLU A 1 83 ? 4.415 1.891 4.362 1.00 97.25 83 GLU A CA 1
ATOM 659 C C . GLU A 1 83 ? 4.754 0.548 5.006 1.00 97.25 83 GLU A C 1
ATOM 661 O O . GLU A 1 83 ? 5.004 0.486 6.212 1.00 97.25 83 GLU A O 1
ATOM 666 N N . ILE A 1 84 ? 4.775 -0.503 4.189 1.00 94.75 84 ILE A N 1
ATOM 667 C CA . ILE A 1 84 ? 5.250 -1.841 4.558 1.00 94.75 84 ILE A CA 1
ATOM 668 C C . ILE A 1 84 ? 6.332 -2.285 3.573 1.00 94.75 84 ILE A C 1
ATOM 670 O O . ILE A 1 84 ? 6.334 -1.859 2.414 1.00 94.75 84 ILE A O 1
ATOM 674 N N . ARG A 1 85 ? 7.250 -3.133 4.034 1.00 92.69 85 ARG A N 1
ATOM 675 C CA . ARG A 1 85 ? 8.339 -3.692 3.212 1.00 92.69 85 ARG A CA 1
ATOM 676 C C . ARG A 1 85 ? 8.118 -5.150 2.823 1.00 92.69 85 ARG A C 1
ATOM 678 O O . ARG A 1 85 ? 8.620 -5.605 1.799 1.00 92.69 85 ARG A O 1
ATOM 685 N N . GLU A 1 86 ? 7.289 -5.853 3.579 1.00 85.81 86 GLU A N 1
ATOM 686 C CA . GLU A 1 86 ? 6.764 -7.166 3.223 1.00 85.81 86 GLU A CA 1
ATOM 687 C C . GLU A 1 86 ? 5.470 -7.052 2.393 1.00 85.81 86 GLU A C 1
ATOM 689 O O . GLU A 1 86 ? 4.993 -5.967 2.042 1.00 85.81 86 GLU A O 1
ATOM 694 N N . GLY A 1 87 ? 4.949 -8.203 1.977 1.00 77.62 87 GLY A N 1
ATOM 695 C CA . GLY A 1 87 ? 3.781 -8.304 1.110 1.00 77.62 87 GLY A CA 1
ATOM 696 C C . GLY A 1 87 ? 2.972 -9.559 1.392 1.00 77.62 87 GLY A C 1
ATOM 697 O O . GLY A 1 87 ? 2.589 -10.254 0.449 1.00 77.62 87 GLY A O 1
ATOM 698 N N . LYS A 1 88 ? 2.730 -9.879 2.672 1.00 82.00 88 LYS A N 1
ATOM 699 C CA . LYS A 1 88 ? 1.890 -11.027 3.037 1.00 82.00 88 LYS A CA 1
ATOM 700 C C . LYS A 1 88 ? 0.457 -10.797 2.541 1.00 82.00 88 LYS A C 1
ATOM 702 O O . LYS A 1 88 ? 0.003 -9.665 2.345 1.00 82.00 88 LYS A O 1
ATOM 707 N N . ASN A 1 89 ? -0.292 -11.878 2.322 1.00 85.06 89 ASN A N 1
ATOM 708 C CA . ASN A 1 89 ? -1.664 -11.774 1.817 1.00 85.06 89 ASN A CA 1
ATOM 709 C C . ASN A 1 89 ? -2.510 -10.853 2.720 1.00 85.06 89 ASN A C 1
ATOM 711 O O . ASN A 1 89 ? -2.503 -11.016 3.938 1.00 85.06 89 ASN A O 1
ATOM 715 N N . ARG A 1 90 ? -3.212 -9.861 2.152 1.00 89.94 90 ARG A N 1
ATOM 716 C CA . ARG A 1 90 ? -4.107 -8.941 2.891 1.00 89.94 90 ARG A CA 1
ATOM 717 C C . ARG A 1 90 ? -3.482 -8.294 4.140 1.00 89.94 90 ARG A C 1
ATOM 719 O O . ARG A 1 90 ? -4.202 -7.943 5.075 1.00 89.94 90 ARG A O 1
ATOM 726 N N . GLU A 1 91 ? -2.160 -8.142 4.192 1.00 93.00 91 GLU A N 1
ATOM 727 C CA . GLU A 1 91 ? -1.429 -7.830 5.425 1.00 93.00 91 GLU A CA 1
ATOM 728 C C . GLU A 1 91 ? -1.911 -6.548 6.108 1.00 93.00 91 GLU A C 1
ATOM 730 O O . GLU A 1 91 ? -2.310 -6.592 7.269 1.00 93.00 91 GLU A O 1
ATOM 735 N N . VAL A 1 92 ? -1.994 -5.432 5.372 1.00 95.12 92 VAL A N 1
ATOM 736 C CA . VAL A 1 92 ? -2.478 -4.147 5.908 1.00 95.12 92 VAL A CA 1
ATOM 737 C C . VAL A 1 92 ? -3.871 -4.298 6.520 1.00 95.12 92 VAL A C 1
ATOM 739 O O . VAL A 1 92 ? -4.115 -3.854 7.639 1.00 95.12 92 VAL A O 1
ATOM 742 N N . ARG A 1 93 ? -4.791 -4.982 5.829 1.00 95.88 93 ARG A N 1
ATOM 743 C CA . ARG A 1 93 ? -6.158 -5.194 6.328 1.00 95.88 93 ARG A CA 1
ATOM 744 C C . ARG A 1 93 ? -6.166 -6.018 7.612 1.00 95.88 93 ARG A C 1
ATOM 746 O O . ARG A 1 93 ? -6.904 -5.685 8.541 1.00 95.88 93 ARG A O 1
ATOM 753 N N . ARG A 1 94 ? -5.342 -7.066 7.683 1.00 95.31 94 ARG A N 1
ATOM 754 C CA . ARG A 1 94 ? -5.242 -7.946 8.854 1.00 95.31 94 ARG A CA 1
ATOM 755 C C . ARG A 1 94 ? -4.598 -7.246 10.047 1.00 95.31 94 ARG A C 1
ATOM 757 O O . ARG A 1 94 ? -5.154 -7.316 11.139 1.00 95.31 94 ARG A O 1
ATOM 764 N N . MET A 1 95 ? -3.513 -6.501 9.833 1.00 95.88 95 MET A N 1
ATOM 765 C CA . MET A 1 95 ? -2.861 -5.687 10.864 1.00 95.88 95 MET A CA 1
ATOM 766 C C . MET A 1 95 ? -3.847 -4.724 11.529 1.00 95.88 95 MET A C 1
ATOM 768 O O . MET A 1 95 ? -4.025 -4.731 12.744 1.00 95.88 95 MET A O 1
ATOM 772 N N . PHE A 1 96 ? -4.548 -3.930 10.723 1.00 97.31 96 PHE A N 1
ATOM 773 C CA . PHE A 1 96 ? -5.502 -2.944 11.220 1.00 97.31 96 PHE A CA 1
ATOM 774 C C . PHE A 1 96 ? -6.729 -3.582 11.889 1.00 97.31 96 PHE A C 1
ATOM 776 O O . PHE A 1 96 ? -7.190 -3.102 12.925 1.00 97.31 96 PHE A O 1
ATOM 783 N N . SER A 1 97 ? -7.214 -4.714 11.370 1.00 96.38 97 SER A N 1
ATOM 784 C CA . SER A 1 97 ? -8.295 -5.473 12.017 1.00 96.38 97 SER A CA 1
ATOM 785 C C . SER A 1 97 ? -7.871 -6.015 13.386 1.00 96.38 97 SER A C 1
ATOM 787 O O . SER A 1 97 ? -8.653 -5.961 14.332 1.00 96.38 97 SER A O 1
ATOM 789 N N . ARG A 1 98 ? -6.614 -6.461 13.532 1.00 95.69 98 ARG A N 1
ATOM 790 C CA . ARG A 1 98 ? -6.066 -6.987 14.794 1.00 95.69 98 ARG A CA 1
ATOM 791 C C . ARG A 1 98 ? -6.072 -5.959 15.926 1.00 95.69 98 ARG A C 1
ATOM 793 O O . ARG A 1 98 ? -6.213 -6.346 17.083 1.00 95.69 98 ARG A O 1
ATOM 800 N N . ILE A 1 99 ? -5.935 -4.673 15.601 1.00 95.88 99 ILE A N 1
ATOM 801 C CA . ILE A 1 99 ? -5.976 -3.573 16.577 1.00 95.88 99 ILE A CA 1
ATOM 802 C C . ILE A 1 99 ? -7.360 -2.914 16.704 1.00 95.88 99 ILE A C 1
ATOM 804 O O . ILE A 1 99 ? -7.480 -1.910 17.401 1.00 95.88 99 ILE A O 1
ATOM 808 N N . GLY A 1 100 ? -8.395 -3.471 16.063 1.00 96.56 100 GLY A N 1
ATOM 809 C CA . GLY A 1 100 ? -9.783 -3.007 16.183 1.00 96.56 100 GLY A CA 1
ATOM 810 C C . GLY A 1 100 ? -10.202 -1.903 15.206 1.00 96.56 100 GLY A C 1
ATOM 811 O O . GLY A 1 100 ? -11.293 -1.360 15.350 1.00 96.56 100 GLY A O 1
ATOM 812 N N . TYR A 1 101 ? -9.390 -1.581 14.194 1.00 97.44 101 TYR A N 1
ATOM 813 C CA . TYR A 1 101 ? -9.684 -0.521 13.220 1.00 97.44 101 TYR A CA 1
ATOM 814 C C . TYR A 1 101 ? -9.775 -1.081 11.797 1.00 97.44 101 TYR A C 1
ATOM 816 O O . TYR A 1 101 ? -8.849 -0.897 11.010 1.00 97.44 101 TYR A O 1
ATOM 824 N N . PRO A 1 102 ? -10.863 -1.775 11.420 1.00 96.81 102 PRO A N 1
ATOM 825 C CA . PRO A 1 102 ? -10.96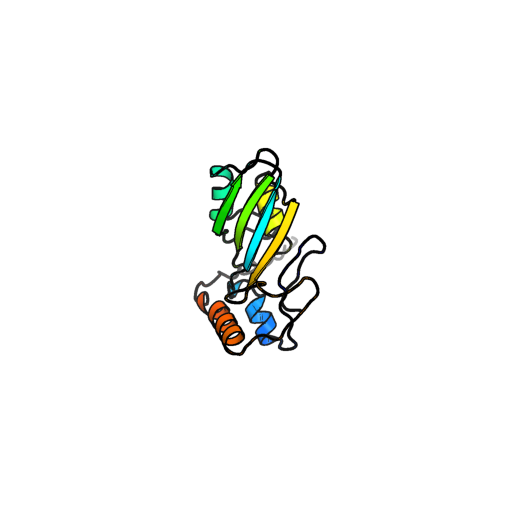8 -2.401 10.106 1.00 96.81 102 PRO A CA 1
ATOM 826 C C . PRO A 1 102 ? -10.802 -1.385 8.963 1.00 96.81 102 PRO A C 1
ATOM 828 O O . PRO A 1 102 ? -11.331 -0.268 9.003 1.00 96.81 102 PRO A O 1
ATOM 831 N N . VAL A 1 103 ? -10.069 -1.799 7.926 1.00 97.75 103 VAL A N 1
ATOM 832 C CA . VAL A 1 103 ? -9.779 -0.980 6.740 1.00 97.75 103 VAL A CA 1
ATOM 833 C C . VAL A 1 103 ? -11.006 -0.901 5.836 1.00 97.75 103 VAL A C 1
ATOM 835 O O . VAL A 1 103 ? -11.481 -1.914 5.326 1.00 97.75 103 VAL A O 1
ATOM 838 N N . LEU A 1 104 ? -11.475 0.320 5.592 1.00 96.81 104 LEU A N 1
ATOM 839 C CA . LEU A 1 104 ? -12.592 0.638 4.702 1.00 96.81 104 LEU A CA 1
ATOM 840 C C . LEU A 1 104 ? -12.126 0.843 3.259 1.00 96.81 104 LEU A C 1
ATOM 842 O O . LEU A 1 104 ? -12.784 0.396 2.327 1.00 96.81 104 LEU A O 1
ATOM 846 N N . ARG A 1 105 ? -10.977 1.501 3.069 1.00 96.88 105 ARG A N 1
ATOM 847 C CA . ARG A 1 105 ? -10.377 1.730 1.750 1.00 96.88 105 ARG A CA 1
ATOM 848 C C . ARG A 1 105 ? -8.875 1.524 1.823 1.00 96.88 105 ARG A C 1
ATOM 850 O O . ARG A 1 105 ? -8.229 2.026 2.740 1.00 96.88 105 ARG A O 1
ATOM 857 N N . LEU A 1 106 ? -8.340 0.821 0.831 1.00 96.69 106 LEU A N 1
ATOM 858 C CA . LEU A 1 106 ? -6.915 0.578 0.681 1.00 96.69 106 LEU A CA 1
ATOM 859 C C . LEU A 1 106 ? -6.499 0.934 -0.743 1.00 96.69 106 LEU A C 1
ATOM 861 O O . LEU A 1 106 ? -7.011 0.349 -1.698 1.00 96.69 106 LEU A O 1
ATOM 865 N N . LYS A 1 107 ? -5.586 1.897 -0.883 1.00 96.44 107 LYS A N 1
ATOM 866 C CA . LYS A 1 107 ? -5.064 2.314 -2.183 1.00 96.44 107 LYS A CA 1
ATOM 867 C C . LYS A 1 107 ? -3.544 2.315 -2.175 1.00 96.44 107 LYS A C 1
ATOM 869 O O . LYS A 1 107 ? -2.942 3.127 -1.481 1.00 96.44 107 LYS A O 1
ATOM 874 N N . ARG A 1 108 ? -2.909 1.452 -2.971 1.00 96.25 108 ARG A N 1
ATOM 875 C CA . ARG A 1 108 ? -1.448 1.466 -3.135 1.00 96.25 108 ARG A CA 1
ATOM 876 C C . ARG A 1 108 ? -1.037 2.631 -4.028 1.00 96.25 108 ARG A C 1
ATOM 878 O O . ARG A 1 108 ? -1.374 2.658 -5.211 1.00 96.25 108 ARG A O 1
ATOM 885 N N . THR A 1 109 ? -0.319 3.599 -3.475 1.00 96.94 109 THR A N 1
ATOM 886 C CA . THR A 1 109 ? 0.067 4.828 -4.185 1.00 96.94 109 THR A CA 1
ATOM 887 C C . THR A 1 109 ? 1.510 4.820 -4.665 1.00 96.94 109 THR A C 1
ATOM 889 O O . THR A 1 109 ? 1.845 5.594 -5.565 1.00 96.94 109 THR A O 1
ATOM 892 N N . ARG A 1 110 ? 2.358 3.947 -4.107 1.00 96.31 110 ARG A N 1
ATOM 893 C CA . ARG A 1 110 ? 3.781 3.857 -4.448 1.00 96.31 110 ARG A CA 1
ATOM 894 C C . ARG A 1 110 ? 4.335 2.443 -4.256 1.00 96.31 110 ARG A C 1
ATOM 896 O O . ARG A 1 110 ? 3.924 1.744 -3.329 1.00 96.31 110 ARG A O 1
ATOM 903 N N . ILE A 1 111 ? 5.269 2.054 -5.122 1.00 95.50 111 ILE A N 1
ATOM 904 C CA . ILE A 1 111 ? 6.135 0.874 -4.988 1.00 95.50 111 ILE A CA 1
ATOM 905 C C . ILE A 1 111 ? 7.565 1.348 -5.250 1.00 95.50 111 ILE A C 1
ATOM 907 O O . ILE A 1 111 ? 7.844 1.851 -6.338 1.00 95.50 111 ILE A O 1
ATOM 911 N N . GLY A 1 112 ? 8.455 1.229 -4.265 1.00 94.75 112 GLY A N 1
ATOM 912 C CA . GLY A 1 112 ? 9.805 1.787 -4.355 1.00 94.75 112 GLY A CA 1
ATOM 913 C C . GLY A 1 112 ? 9.767 3.274 -4.756 1.00 94.75 112 GLY A C 1
ATOM 914 O O . GLY A 1 112 ? 9.021 4.045 -4.147 1.00 94.75 112 GLY A O 1
ATOM 915 N N . PRO A 1 113 ? 10.510 3.700 -5.792 1.00 95.56 113 PRO A N 1
ATOM 916 C CA . PRO A 1 113 ? 10.457 5.076 -6.292 1.00 95.56 113 PRO A CA 1
ATOM 917 C C . PRO A 1 113 ? 9.229 5.375 -7.172 1.00 95.56 113 PRO A C 1
ATOM 919 O O . PRO A 1 113 ? 8.914 6.542 -7.407 1.00 95.56 113 PRO A O 1
ATOM 922 N N . VAL A 1 114 ? 8.512 4.357 -7.660 1.00 96.56 114 VAL A N 1
ATOM 923 C CA . VAL A 1 114 ? 7.431 4.527 -8.641 1.00 96.56 114 VAL A CA 1
ATOM 924 C C . VAL A 1 114 ? 6.131 4.912 -7.955 1.00 96.56 114 VAL A C 1
ATOM 926 O O . VAL A 1 114 ? 5.652 4.223 -7.053 1.00 96.56 114 VAL A O 1
ATOM 929 N N . THR A 1 115 ? 5.514 5.999 -8.420 1.00 96.31 115 THR A N 1
ATOM 930 C CA . THR A 1 115 ? 4.253 6.515 -7.871 1.00 96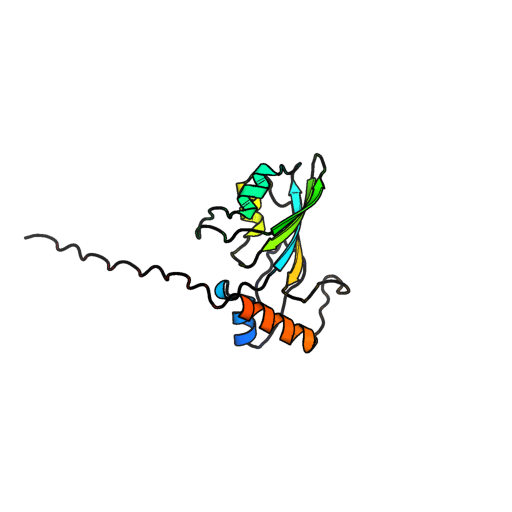.31 115 THR A CA 1
ATOM 931 C C . THR A 1 115 ? 3.099 6.382 -8.858 1.00 96.31 115 THR A C 1
ATOM 933 O O . THR A 1 115 ? 3.293 6.410 -10.071 1.00 96.31 115 THR A O 1
ATOM 936 N N . ILE A 1 116 ? 1.874 6.305 -8.335 1.00 94.69 116 ILE A N 1
ATOM 937 C CA . ILE A 1 116 ? 0.641 6.321 -9.136 1.00 94.69 116 ILE A CA 1
ATOM 938 C C . ILE A 1 116 ? 0.290 7.720 -9.678 1.00 94.69 116 ILE A C 1
ATOM 940 O O . ILE A 1 116 ? -0.693 7.887 -10.397 1.00 94.69 116 ILE A O 1
ATOM 944 N N . ARG A 1 117 ? 1.039 8.763 -9.297 1.00 92.38 117 ARG A N 1
ATOM 945 C CA . ARG A 1 117 ? 0.724 10.144 -9.674 1.00 92.38 117 ARG A CA 1
ATOM 946 C C . ARG A 1 117 ? 0.741 10.282 -11.198 1.00 92.38 117 ARG A C 1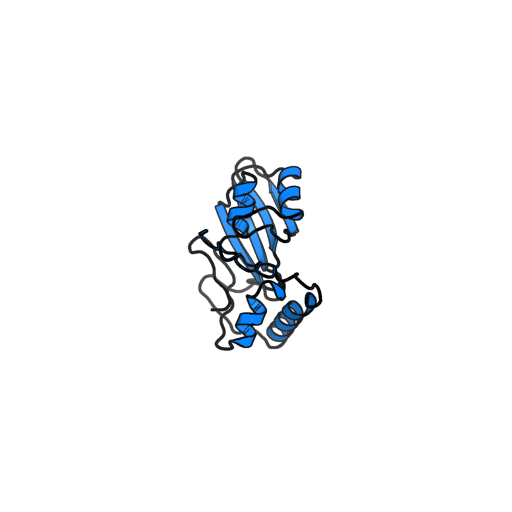
ATOM 948 O O . ARG A 1 117 ? 1.667 9.825 -11.855 1.00 92.38 117 ARG A O 1
ATOM 955 N N . GLY A 1 118 ? -0.292 10.922 -11.743 1.00 89.50 118 GLY A N 1
ATOM 956 C CA . GLY A 1 118 ? -0.441 11.106 -13.190 1.00 89.50 118 GLY A CA 1
ATOM 957 C C . GLY A 1 118 ? -0.972 9.881 -13.943 1.00 89.50 118 GLY A C 1
ATOM 958 O O . GLY A 1 118 ? -1.124 9.957 -15.156 1.00 89.50 118 GLY A O 1
ATOM 959 N N . LEU A 1 119 ? -1.295 8.775 -13.259 1.00 92.75 119 LEU A N 1
ATOM 960 C CA . LEU A 1 119 ? -1.912 7.598 -13.872 1.00 92.75 119 LEU A CA 1
ATOM 961 C C . LEU A 1 119 ? -3.393 7.497 -13.482 1.00 92.75 119 LEU A C 1
ATOM 963 O O . LEU A 1 119 ? -3.733 7.316 -12.310 1.00 92.75 119 LEU A O 1
ATOM 967 N N . ALA A 1 120 ? -4.282 7.611 -14.469 1.00 90.88 120 ALA A N 1
ATOM 968 C CA . ALA A 1 120 ? -5.718 7.443 -14.257 1.00 90.88 120 ALA A CA 1
ATOM 969 C C . ALA A 1 120 ? -6.086 5.976 -13.963 1.00 90.88 120 ALA A C 1
ATOM 971 O O . ALA A 1 120 ? -5.383 5.042 -14.355 1.00 90.88 120 ALA A O 1
ATOM 972 N N . LYS A 1 121 ? -7.218 5.762 -13.279 1.00 92.12 121 LYS A N 1
ATOM 973 C CA . LYS A 1 121 ? -7.714 4.417 -12.944 1.00 92.12 121 LYS A CA 1
ATOM 974 C C . LYS A 1 121 ? -7.916 3.587 -14.219 1.00 92.12 121 LYS A C 1
ATOM 976 O O . LYS A 1 121 ? -8.458 4.081 -15.200 1.00 92.12 121 LYS A O 1
ATOM 981 N N . GLY A 1 122 ? -7.465 2.332 -14.194 1.00 92.94 122 GLY A N 1
ATOM 982 C CA . GLY A 1 122 ? -7.568 1.405 -15.329 1.00 92.94 122 GLY A CA 1
ATOM 983 C C . GLY A 1 122 ? -6.580 1.668 -16.470 1.00 92.94 122 GLY A C 1
ATOM 984 O O . GLY A 1 122 ? -6.575 0.927 -17.447 1.00 92.94 122 GLY A O 1
ATOM 985 N N . ARG A 1 123 ? -5.733 2.699 -16.367 1.00 95.25 123 ARG A N 1
ATOM 986 C CA . ARG A 1 123 ? -4.684 2.979 -17.351 1.00 95.25 123 ARG A CA 1
ATOM 987 C C . ARG A 1 123 ? -3.359 2.369 -16.914 1.00 95.25 123 ARG A C 1
ATOM 989 O O . ARG A 1 123 ? -3.115 2.157 -15.728 1.00 95.25 123 ARG A O 1
ATOM 996 N N . TYR A 1 124 ? -2.493 2.141 -17.892 1.00 95.31 124 TYR A N 1
ATOM 997 C CA . TYR A 1 124 ? -1.115 1.718 -17.689 1.00 95.31 124 TYR A CA 1
ATOM 998 C C . TYR A 1 124 ? -0.167 2.632 -18.466 1.00 95.31 124 TYR A C 1
ATOM 1000 O O . TYR A 1 124 ? -0.581 3.373 -19.361 1.00 95.31 124 TYR A O 1
ATOM 1008 N N . ARG A 1 125 ? 1.112 2.565 -18.106 1.00 95.69 125 ARG A N 1
ATOM 1009 C CA . ARG A 1 125 ? 2.227 3.123 -18.868 1.00 95.69 125 ARG A CA 1
ATOM 1010 C C . ARG A 1 125 ? 3.452 2.244 -18.664 1.00 95.69 125 ARG A C 1
ATOM 1012 O O . ARG A 1 125 ? 3.513 1.499 -17.686 1.00 95.69 125 ARG A O 1
ATOM 1019 N N . PHE A 1 126 ? 4.432 2.381 -19.543 1.00 95.75 126 PHE A N 1
ATOM 1020 C CA . PHE A 1 126 ? 5.737 1.776 -19.328 1.00 95.75 126 PHE A CA 1
ATOM 1021 C C . PHE A 1 126 ? 6.514 2.529 -18.245 1.00 95.75 126 PHE A C 1
ATOM 1023 O O . PHE A 1 126 ? 6.320 3.734 -18.030 1.00 95.75 126 PHE A O 1
ATOM 1030 N N . LEU A 1 127 ? 7.366 1.790 -17.541 1.00 95.38 127 LEU A N 1
ATOM 1031 C CA . LEU A 1 127 ? 8.347 2.374 -16.638 1.00 95.38 127 LEU A CA 1
ATOM 1032 C C . LEU A 1 127 ? 9.493 2.968 -17.449 1.00 95.38 127 LEU A C 1
ATOM 1034 O O . LEU A 1 127 ? 9.877 2.432 -18.488 1.00 95.38 127 LEU A O 1
ATOM 1038 N N . THR A 1 128 ? 10.048 4.067 -16.957 1.00 96.06 128 THR A N 1
ATOM 1039 C CA . THR A 1 128 ? 11.282 4.624 -17.513 1.00 96.06 128 THR A CA 1
ATOM 1040 C C . THR A 1 128 ? 12.494 3.841 -17.004 1.00 96.06 128 THR A C 1
ATOM 1042 O O . THR A 1 128 ? 12.431 3.188 -15.961 1.00 96.06 128 THR A O 1
ATOM 1045 N N . LYS A 1 129 ? 13.626 3.918 -17.711 1.00 95.75 129 LYS A N 1
ATOM 1046 C CA . LYS A 1 129 ? 14.873 3.271 -17.276 1.00 95.75 129 LYS A CA 1
ATOM 1047 C C . LYS A 1 129 ? 15.294 3.690 -15.849 1.00 95.75 129 LYS A C 1
ATOM 1049 O O . LYS A 1 129 ? 15.509 2.790 -15.040 1.00 95.75 129 LYS A O 1
ATOM 1054 N N . PRO A 1 130 ? 15.262 4.986 -15.469 1.00 96.75 130 PRO A N 1
ATOM 1055 C CA . PRO A 1 130 ? 15.510 5.400 -14.084 1.00 96.75 130 PRO A CA 1
ATOM 1056 C C . PRO A 1 130 ? 14.552 4.785 -13.053 1.00 96.75 130 PRO A C 1
ATOM 1058 O O . PRO A 1 130 ? 14.960 4.475 -11.937 1.00 96.75 130 PRO A O 1
ATOM 1061 N N . GLU A 1 131 ? 13.276 4.589 -13.401 1.00 96.44 131 GLU A N 1
ATOM 1062 C CA . GLU A 1 131 ? 12.308 3.942 -12.505 1.00 96.44 131 GLU A CA 1
ATOM 1063 C C . GLU A 1 131 ? 12.613 2.457 -12.302 1.00 96.44 131 GLU A C 1
ATOM 1065 O O . GLU A 1 131 ? 12.491 1.959 -11.184 1.00 96.44 131 GLU A O 1
ATOM 1070 N N . ILE A 1 132 ? 13.022 1.760 -13.365 1.00 95.44 132 ILE A N 1
ATOM 1071 C CA . ILE A 1 132 ? 13.443 0.356 -13.300 1.00 95.44 132 ILE A CA 1
ATOM 1072 C C . ILE A 1 132 ? 14.695 0.230 -12.433 1.00 95.44 132 ILE A C 1
ATOM 1074 O O . ILE A 1 132 ? 14.717 -0.578 -11.505 1.00 95.44 132 ILE A O 1
ATOM 1078 N N . ASP A 1 133 ? 15.707 1.057 -12.689 1.00 95.50 133 ASP A N 1
ATOM 1079 C CA . ASP A 1 133 ? 16.969 1.022 -11.949 1.00 95.50 133 ASP A CA 1
ATOM 1080 C C . ASP A 1 133 ? 16.745 1.361 -10.468 1.00 95.50 133 ASP A C 1
ATOM 1082 O O . ASP A 1 133 ? 17.261 0.681 -9.583 1.00 95.50 133 ASP A O 1
ATOM 1086 N N . GLY A 1 134 ? 15.885 2.340 -10.176 1.00 95.94 134 GLY A N 1
ATOM 1087 C CA . GLY A 1 134 ? 15.512 2.679 -8.806 1.00 95.94 134 GLY A CA 1
ATOM 1088 C C . GLY A 1 134 ? 14.703 1.584 -8.095 1.00 95.94 134 GLY A C 1
ATOM 1089 O O . GLY A 1 134 ? 14.853 1.402 -6.887 1.00 95.94 134 GLY A O 1
ATOM 1090 N N . LEU A 1 135 ? 13.863 0.829 -8.811 1.00 95.25 135 LEU A N 1
ATOM 1091 C CA . LEU A 1 135 ? 13.181 -0.344 -8.251 1.00 95.25 135 LEU A CA 1
ATOM 1092 C C . LEU A 1 135 ? 14.175 -1.458 -7.917 1.00 95.25 135 LEU A C 1
ATOM 1094 O O . LEU A 1 135 ? 14.111 -2.020 -6.825 1.00 95.25 135 LEU A O 1
ATOM 1098 N N . LEU A 1 136 ? 15.111 -1.749 -8.822 1.00 94.12 136 LEU A N 1
ATOM 1099 C CA . LEU A 1 136 ? 16.159 -2.745 -8.598 1.00 94.12 136 LEU A CA 1
ATOM 1100 C C . LEU A 1 136 ? 17.067 -2.356 -7.426 1.00 94.12 136 LEU A C 1
ATOM 1102 O O . LEU A 1 136 ? 17.361 -3.201 -6.585 1.00 94.12 136 LEU A O 1
ATOM 1106 N N . ALA A 1 137 ? 17.443 -1.081 -7.316 1.00 93.31 137 ALA A N 1
ATOM 1107 C CA . ALA A 1 137 ? 18.197 -0.573 -6.173 1.00 93.31 137 ALA A CA 1
ATOM 1108 C C . ALA A 1 137 ? 17.418 -0.741 -4.856 1.00 93.31 137 ALA A C 1
ATOM 1110 O O . ALA A 1 137 ? 17.976 -1.198 -3.860 1.00 93.31 137 ALA A O 1
ATOM 1111 N N . ALA A 1 138 ? 16.112 -0.450 -4.862 1.00 91.19 138 ALA A N 1
ATOM 1112 C CA . ALA A 1 138 ? 15.251 -0.633 -3.694 1.00 91.19 138 ALA A CA 1
ATOM 1113 C C . ALA A 1 138 ? 15.079 -2.105 -3.278 1.00 91.19 138 ALA A C 1
ATOM 1115 O O . ALA A 1 138 ? 14.741 -2.354 -2.126 1.00 91.19 138 ALA A O 1
ATOM 1116 N N . ALA A 1 139 ? 15.295 -3.061 -4.188 1.00 88.12 139 ALA A N 1
ATOM 1117 C CA . ALA A 1 139 ? 15.270 -4.493 -3.887 1.00 88.12 139 ALA A CA 1
ATOM 1118 C C . ALA A 1 139 ? 16.591 -5.010 -3.298 1.00 88.12 139 ALA A C 1
ATOM 1120 O O . ALA A 1 139 ? 16.599 -6.025 -2.610 1.00 88.12 139 ALA A O 1
ATOM 1121 N N . SER A 1 140 ? 17.708 -4.330 -3.558 1.00 77.25 140 SER A N 1
ATOM 1122 C CA . SER A 1 140 ? 19.035 -4.746 -3.085 1.00 77.25 140 SER A CA 1
ATOM 1123 C C . SER A 1 140 ? 19.419 -4.144 -1.728 1.00 77.25 140 SER A C 1
ATOM 1125 O O . SER A 1 140 ? 20.342 -4.636 -1.089 1.00 77.25 140 SER A O 1
ATOM 1127 N N . ALA A 1 141 ? 18.732 -3.087 -1.282 1.00 60.75 141 ALA A N 1
ATOM 1128 C CA . ALA A 1 141 ? 19.142 -2.278 -0.130 1.00 60.75 141 ALA A CA 1
ATOM 1129 C C . ALA A 1 141 ? 19.010 -2.965 1.248 1.00 60.75 141 ALA A C 1
ATOM 1131 O O . ALA A 1 141 ? 19.629 -2.495 2.196 1.00 60.75 141 ALA A O 1
ATOM 1132 N N . ASP A 1 142 ? 18.250 -4.062 1.364 1.00 51.91 142 ASP A N 1
ATOM 1133 C CA . ASP A 1 142 ? 18.031 -4.787 2.632 1.00 51.91 142 ASP A CA 1
ATOM 1134 C C . ASP A 1 142 ? 18.652 -6.218 2.621 1.00 51.91 142 ASP A C 1
ATOM 1136 O O . ASP A 1 142 ? 18.352 -7.047 3.480 1.00 51.91 142 ASP A O 1
ATOM 1140 N N . GLY A 1 143 ? 19.539 -6.524 1.661 1.00 43.16 143 GLY A N 1
ATOM 1141 C CA . GLY A 1 143 ? 20.093 -7.865 1.397 1.00 43.16 143 GLY A CA 1
ATOM 1142 C C . GLY A 1 143 ? 21.110 -8.449 2.396 1.00 43.16 143 GLY A C 1
ATOM 1143 O O . GLY A 1 143 ? 21.720 -9.462 2.068 1.00 43.16 143 GLY A O 1
ATOM 1144 N N . GLU A 1 144 ? 21.292 -7.868 3.587 1.00 37.84 144 GLU A N 1
ATOM 1145 C CA . GLU A 1 144 ? 22.245 -8.359 4.608 1.00 37.84 144 GLU A CA 1
ATOM 1146 C C . GLU A 1 144 ? 21.611 -8.710 5.964 1.00 37.84 144 GLU A C 1
ATOM 1148 O O . GLU A 1 144 ? 22.321 -8.939 6.938 1.00 37.84 144 GLU A O 1
ATOM 1153 N N . THR A 1 145 ? 20.282 -8.806 6.077 1.00 37.03 145 THR A N 1
ATOM 1154 C CA . THR A 1 145 ? 19.699 -9.425 7.282 1.00 37.03 145 THR A CA 1
ATOM 1155 C C . THR A 1 145 ? 19.405 -10.892 7.004 1.00 37.03 145 THR A C 1
ATOM 1157 O O . THR A 1 145 ? 18.369 -11.234 6.432 1.00 37.03 145 THR A O 1
ATOM 1160 N N . GLU A 1 146 ? 20.342 -11.760 7.391 1.00 33.62 146 GLU A N 1
ATOM 1161 C CA . GLU A 1 146 ? 20.119 -13.199 7.521 1.00 33.62 146 GLU A CA 1
ATOM 1162 C C . GLU A 1 146 ? 18.814 -13.439 8.293 1.00 33.62 146 GLU A C 1
ATOM 1164 O O . GLU A 1 146 ? 18.712 -13.167 9.488 1.00 33.62 146 GLU A O 1
ATOM 1169 N N . VAL A 1 147 ? 17.788 -13.940 7.608 1.00 40.72 147 VAL A N 1
ATOM 1170 C CA . VAL A 1 147 ? 16.632 -14.531 8.281 1.00 40.72 147 VAL A CA 1
ATOM 1171 C C . VAL A 1 147 ? 17.050 -15.959 8.621 1.00 40.72 147 VAL A C 1
ATOM 1173 O O . VAL A 1 147 ? 17.323 -16.719 7.686 1.00 40.72 147 VAL A O 1
ATOM 1176 N N . PRO A 1 148 ? 17.126 -16.363 9.903 1.00 36.19 148 PRO A N 1
ATOM 1177 C CA . PRO A 1 148 ? 17.408 -17.746 10.243 1.00 36.19 148 PRO A CA 1
ATOM 1178 C C . PRO A 1 148 ? 16.299 -18.608 9.645 1.00 36.19 148 PRO A C 1
ATOM 1180 O O . PRO A 1 148 ? 15.138 -18.522 10.042 1.00 36.19 148 PRO A O 1
ATOM 1183 N N . MET A 1 149 ? 16.654 -19.407 8.644 1.00 39.62 149 MET A N 1
ATOM 1184 C CA . MET A 1 149 ? 15.795 -20.456 8.122 1.00 39.62 149 MET A CA 1
ATOM 1185 C C . MET A 1 149 ? 15.561 -21.429 9.279 1.00 39.62 149 MET A C 1
ATOM 1187 O O . MET A 1 149 ? 16.499 -22.103 9.711 1.00 39.62 149 MET A O 1
ATOM 1191 N N . GLU A 1 150 ? 14.341 -21.457 9.826 1.00 41.66 150 GLU A N 1
ATOM 1192 C CA . GLU A 1 150 ? 13.918 -22.489 10.772 1.00 41.66 150 GLU A CA 1
ATOM 1193 C C . GLU A 1 150 ? 14.183 -23.846 10.115 1.00 41.66 150 GLU A C 1
ATOM 1195 O O . GLU A 1 150 ? 13.489 -24.269 9.190 1.00 41.66 150 GLU A O 1
ATOM 1200 N N . ARG A 1 151 ? 15.258 -24.508 10.549 1.00 41.75 151 ARG A N 1
ATOM 1201 C CA . ARG A 1 151 ? 15.548 -25.883 10.166 1.00 41.75 151 ARG A CA 1
ATOM 1202 C C . ARG A 1 151 ? 14.434 -26.732 10.761 1.00 41.75 151 ARG A C 1
ATOM 1204 O O . ARG A 1 151 ? 14.324 -26.825 11.982 1.00 41.75 151 ARG A O 1
ATOM 1211 N N . GLU A 1 152 ? 13.613 -27.330 9.902 1.00 38.69 152 GLU A N 1
ATOM 1212 C CA . GLU A 1 152 ? 12.643 -28.344 10.308 1.00 38.69 152 GLU A CA 1
ATOM 1213 C C . GLU A 1 152 ? 13.347 -29.394 11.178 1.00 38.69 152 GLU A C 1
ATOM 1215 O O . GLU A 1 152 ? 14.313 -30.039 10.761 1.00 38.69 152 GLU A O 1
ATOM 1220 N N . ALA A 1 153 ? 12.884 -29.538 12.421 1.00 43.59 153 ALA A N 1
ATOM 1221 C CA . ALA A 1 153 ? 13.396 -30.544 13.335 1.00 43.59 153 ALA A CA 1
ATOM 1222 C C . ALA A 1 153 ? 13.139 -31.951 12.756 1.00 43.59 153 ALA A C 1
ATOM 1224 O O . ALA A 1 153 ? 12.037 -32.227 12.264 1.00 43.59 153 ALA A O 1
ATOM 1225 N N . PRO A 1 154 ? 14.110 -32.879 12.827 1.00 40.66 154 PRO A N 1
ATOM 1226 C CA . PRO A 1 154 ? 13.924 -34.220 12.301 1.00 40.66 154 PRO A CA 1
ATOM 1227 C C . PRO A 1 154 ? 12.831 -34.945 13.092 1.00 40.66 154 PRO A C 1
ATOM 1229 O O . PRO A 1 154 ? 12.887 -35.071 14.317 1.00 40.66 154 PRO A O 1
ATOM 1232 N N . ARG A 1 155 ? 11.826 -35.448 12.366 1.00 49.75 155 ARG A N 1
ATOM 1233 C CA . ARG A 1 155 ? 10.745 -36.285 12.900 1.00 49.75 155 ARG A CA 1
ATOM 1234 C C . ARG A 1 155 ? 11.344 -37.488 13.634 1.00 49.75 155 ARG A C 1
ATOM 1236 O O . ARG A 1 155 ? 11.875 -38.401 13.000 1.00 49.75 155 ARG A O 1
ATOM 1243 N N . GLN A 1 156 ? 11.228 -37.523 14.962 1.00 51.09 156 GLN A N 1
ATOM 1244 C CA . GLN A 1 156 ? 11.565 -38.712 15.741 1.00 51.09 156 GLN A CA 1
ATOM 1245 C C . GLN A 1 156 ? 10.660 -39.872 15.310 1.00 51.09 156 GLN A C 1
ATOM 1247 O O . GLN A 1 156 ? 9.443 -39.867 15.509 1.00 51.09 156 GLN A O 1
ATOM 1252 N N . ARG A 1 157 ? 11.275 -40.893 14.707 1.00 47.91 157 ARG A N 1
ATOM 1253 C CA . ARG A 1 157 ? 10.656 -42.198 14.479 1.00 47.91 157 ARG A CA 1
ATOM 1254 C C . ARG A 1 157 ? 10.290 -42.803 15.835 1.00 47.91 157 ARG A C 1
ATOM 1256 O O . ARG A 1 157 ? 11.157 -43.285 16.558 1.00 47.91 157 ARG A O 1
ATOM 1263 N N . ARG A 1 158 ? 8.991 -42.837 16.140 1.00 51.56 158 ARG A N 1
ATOM 1264 C CA . ARG A 1 158 ? 8.412 -43.731 17.150 1.00 51.56 158 ARG A CA 1
ATOM 1265 C C . ARG A 1 158 ? 8.812 -45.171 16.817 1.00 51.56 158 ARG A C 1
ATOM 1267 O O . ARG A 1 158 ? 8.257 -45.765 15.893 1.00 51.56 158 ARG A O 1
ATOM 1274 N N . ARG A 1 159 ? 9.759 -45.744 17.561 1.00 49.66 159 ARG A N 1
ATOM 1275 C CA . ARG A 1 159 ? 9.935 -47.198 17.608 1.00 49.66 159 ARG A CA 1
ATOM 1276 C C . ARG A 1 159 ? 8.874 -47.755 18.553 1.00 49.66 159 ARG A C 1
ATOM 1278 O O . ARG A 1 159 ? 8.889 -47.483 19.748 1.00 49.66 159 ARG A O 1
ATOM 1285 N N . ARG A 1 160 ? 7.907 -48.463 17.964 1.00 46.28 160 ARG A N 1
ATOM 1286 C CA . ARG A 1 160 ? 6.983 -49.359 18.664 1.00 46.28 160 ARG A CA 1
ATOM 1287 C C . ARG A 1 160 ? 7.802 -50.437 19.371 1.00 46.28 160 ARG A C 1
ATOM 1289 O O . ARG A 1 160 ? 8.769 -50.933 18.797 1.00 46.28 160 ARG A O 1
ATOM 1296 N N . GLY A 1 161 ? 7.405 -50.749 20.598 1.00 44.59 161 GLY A N 1
ATOM 1297 C CA . GLY A 1 161 ? 8.050 -51.753 21.422 1.00 44.59 161 GLY A CA 1
ATOM 1298 C C . GLY A 1 161 ? 7.893 -53.178 20.904 1.00 44.59 161 GLY A C 1
ATOM 1299 O O . GLY A 1 161 ? 7.015 -53.487 20.092 1.00 44.59 161 GLY A O 1
ATOM 1300 N N . ARG A 1 162 ? 8.767 -54.020 21.439 1.00 46.91 162 ARG A N 1
ATOM 1301 C CA . ARG A 1 162 ? 8.547 -55.420 21.767 1.00 46.91 162 ARG A CA 1
ATOM 1302 C C . ARG A 1 162 ? 9.408 -55.737 22.977 1.00 46.91 162 ARG A C 1
ATOM 1304 O O . ARG A 1 162 ? 10.513 -55.153 23.041 1.00 46.91 162 ARG A O 1
#